Protein AF-A0A3S2AWT6-F1 (afdb_monomer)

Solvent-accessible surface area (backbone atoms only — not comparable to full-atom values): 5990 Å² total; per-residue (Å²): 133,80,65,94,81,61,90,64,94,80,86,87,80,96,64,66,81,101,50,87,66,58,67,68,59,40,52,52,48,18,54,50,48,58,59,50,45,76,80,39,92,73,90,77,70,53,93,85,45,29,34,73,30,40,47,27,50,28,47,30,28,35,80,69,64,77,15,94,38,57,67,52,19,50,50,62,48,45,76,72,74,46,71,74,56,72,65,70,73,68,53,62,78,78,110

Structure (mmCIF, N/CA/C/O backbone):
data_AF-A0A3S2AWT6-F1
#
_entry.id   AF-A0A3S2AWT6-F1
#
loop_
_atom_site.group_PDB
_atom_site.id
_atom_site.type_symbol
_atom_site.label_atom_id
_atom_site.label_alt_id
_atom_site.label_comp_id
_atom_site.label_asym_id
_atom_site.label_entity_id
_atom_site.label_seq_id
_atom_site.pdbx_PDB_ins_code
_atom_site.Cartn_x
_atom_site.Cartn_y
_atom_site.Cartn_z
_atom_site.occupancy
_atom_site.B_iso_or_equiv
_atom_site.auth_seq_id
_atom_site.auth_comp_id
_atom_site.auth_asym_id
_atom_site.auth_atom_id
_atom_site.pdbx_PDB_model_num
ATOM 1 N N . GLU A 1 1 ? 8.197 -8.461 -14.637 1.00 68.62 1 GLU A N 1
ATOM 2 C CA . GLU A 1 1 ? 7.215 -9.199 -15.466 1.00 68.62 1 GLU A CA 1
ATOM 3 C C . GLU A 1 1 ? 6.091 -9.755 -14.592 1.00 68.62 1 GLU A C 1
ATOM 5 O O . GLU A 1 1 ? 6.253 -9.786 -13.374 1.00 68.62 1 GLU A O 1
ATOM 10 N N . LYS A 1 2 ? 4.951 -10.141 -15.185 1.00 80.06 2 LYS A N 1
ATOM 11 C CA . LYS A 1 2 ? 3.863 -10.843 -14.482 1.00 80.06 2 LYS A CA 1
ATOM 12 C C . LYS A 1 2 ? 4.320 -12.278 -14.148 1.00 80.06 2 LYS A C 1
ATOM 14 O O . LYS A 1 2 ? 4.892 -12.917 -15.028 1.00 80.06 2 LYS A O 1
ATOM 19 N N . PRO A 1 3 ? 4.070 -12.813 -12.937 1.00 81.75 3 PRO A N 1
ATOM 20 C CA . PRO A 1 3 ? 4.398 -14.200 -12.613 1.00 81.75 3 PRO A CA 1
ATOM 21 C C . PRO A 1 3 ? 3.711 -15.175 -13.575 1.00 81.75 3 PRO A C 1
ATOM 23 O O . PRO A 1 3 ? 2.507 -15.067 -13.807 1.00 81.75 3 PRO A O 1
ATOM 26 N N . ALA A 1 4 ? 4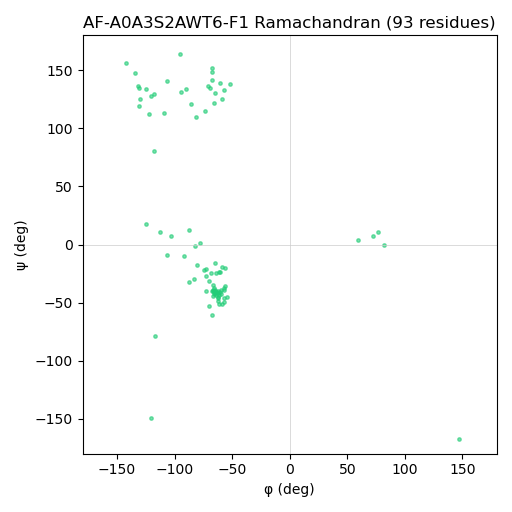.460 -16.150 -14.096 1.00 83.31 4 ALA A N 1
ATOM 27 C CA . ALA A 1 4 ? 4.022 -17.036 -15.182 1.00 83.31 4 ALA A CA 1
ATOM 28 C C . ALA A 1 4 ? 2.750 -17.860 -14.889 1.00 83.31 4 ALA A C 1
ATOM 30 O O . ALA A 1 4 ? 2.110 -18.335 -15.817 1.00 83.31 4 ALA A O 1
ATOM 31 N N . ARG A 1 5 ? 2.381 -18.034 -13.612 1.00 85.81 5 ARG A N 1
ATOM 32 C CA . ARG A 1 5 ? 1.204 -18.808 -13.165 1.00 85.81 5 ARG A CA 1
ATOM 33 C C . ARG A 1 5 ? 0.104 -17.955 -12.527 1.00 85.81 5 ARG A C 1
ATOM 35 O O . ARG A 1 5 ? -0.775 -18.485 -11.858 1.00 85.81 5 ARG A O 1
ATOM 42 N N . ALA A 1 6 ? 0.192 -16.632 -12.628 1.00 81.88 6 ALA A N 1
ATOM 43 C CA . ALA A 1 6 ? -0.823 -15.765 -12.049 1.00 81.88 6 ALA A CA 1
ATOM 44 C C . ALA A 1 6 ? -2.029 -15.658 -12.994 1.00 81.88 6 ALA A C 1
ATOM 46 O O . ALA A 1 6 ? -1.959 -14.961 -14.004 1.00 81.88 6 ALA A O 1
ATOM 47 N N . ASP A 1 7 ? -3.162 -16.250 -12.629 1.00 86.38 7 ASP A N 1
ATOM 48 C CA . ASP A 1 7 ? -4.419 -16.123 -13.392 1.00 86.38 7 ASP A CA 1
ATOM 49 C C . ASP A 1 7 ? -5.254 -14.899 -12.974 1.00 86.38 7 ASP A C 1
ATOM 51 O O . ASP A 1 7 ? -6.407 -14.734 -13.362 1.00 86.38 7 ASP A O 1
ATOM 55 N N . CYS A 1 8 ? -4.658 -13.988 -12.202 1.00 88.31 8 CYS A N 1
ATOM 56 C CA . CYS A 1 8 ? -5.285 -12.745 -11.775 1.00 88.31 8 CYS A CA 1
ATOM 57 C C . CYS A 1 8 ? -4.938 -11.554 -12.686 1.00 88.31 8 CYS A C 1
ATOM 59 O O . CYS A 1 8 ? -3.958 -11.554 -13.452 1.00 88.31 8 CYS A O 1
ATOM 61 N N . ARG A 1 9 ? -5.739 -10.490 -12.553 1.00 92.06 9 ARG A N 1
ATOM 62 C CA . ARG A 1 9 ? -5.399 -9.155 -13.052 1.00 92.06 9 ARG A CA 1
ATOM 63 C C . ARG A 1 9 ? -4.096 -8.699 -12.391 1.00 92.06 9 ARG A C 1
ATOM 65 O O . ARG A 1 9 ? -3.995 -8.667 -11.170 1.00 92.06 9 ARG A O 1
ATOM 72 N N . TRP A 1 10 ? -3.112 -8.328 -13.206 1.00 93.56 10 TRP A N 1
ATOM 73 C CA . TRP A 1 10 ? -1.789 -7.907 -12.747 1.00 93.56 10 TRP A CA 1
ATOM 74 C C . TRP A 1 10 ? -1.517 -6.461 -13.153 1.00 93.56 10 TRP A C 1
ATOM 76 O O . TRP A 1 10 ? -1.665 -6.108 -14.322 1.00 93.56 10 TRP A O 1
ATOM 86 N N . ILE A 1 11 ? -1.101 -5.635 -12.195 1.00 95.00 11 ILE A N 1
ATOM 87 C CA . ILE A 1 11 ? -0.738 -4.228 -12.399 1.00 95.00 11 ILE A CA 1
ATOM 88 C C . ILE A 1 11 ? 0.605 -4.000 -11.700 1.00 95.00 11 ILE A C 1
ATOM 90 O O . ILE A 1 11 ? 0.804 -4.476 -10.584 1.00 95.00 11 ILE A O 1
ATOM 94 N N . SER A 1 12 ? 1.535 -3.293 -12.345 1.00 95.19 12 SER A N 1
ATOM 95 C CA . SER A 1 12 ? 2.871 -3.043 -11.796 1.00 95.19 12 SER A CA 1
ATOM 96 C C . SER A 1 12 ? 3.240 -1.568 -11.887 1.00 95.19 12 SER A C 1
ATOM 98 O O . SER A 1 12 ? 3.052 -0.943 -12.926 1.00 95.19 12 SER A O 1
ATOM 100 N N . PHE A 1 13 ? 3.791 -1.040 -10.793 1.00 95.56 13 PHE A N 1
ATOM 101 C CA . PHE A 1 13 ? 4.323 0.316 -10.690 1.00 95.56 13 PHE A CA 1
ATOM 102 C C . PHE A 1 13 ? 5.797 0.228 -10.267 1.00 95.56 13 PHE A C 1
ATOM 104 O O . PHE A 1 13 ? 6.073 -0.222 -9.149 1.00 95.56 13 PHE A O 1
ATOM 111 N N . PRO A 1 14 ? 6.755 0.592 -11.138 1.00 93.81 14 PRO A N 1
ATOM 112 C CA . PRO A 1 14 ? 8.174 0.431 -10.846 1.00 93.81 14 PRO A CA 1
ATOM 113 C C . PRO A 1 14 ? 8.649 1.474 -9.826 1.00 93.81 14 PRO A C 1
ATOM 115 O O . PRO A 1 14 ? 8.674 2.666 -10.110 1.00 93.81 14 PRO A O 1
ATOM 118 N N . MET A 1 15 ? 9.058 1.017 -8.639 1.00 92.56 15 MET A N 1
ATOM 119 C CA . MET A 1 15 ? 9.573 1.866 -7.558 1.00 92.56 15 MET A CA 1
ATOM 120 C C . MET A 1 15 ? 10.896 1.310 -7.029 1.00 92.56 15 ME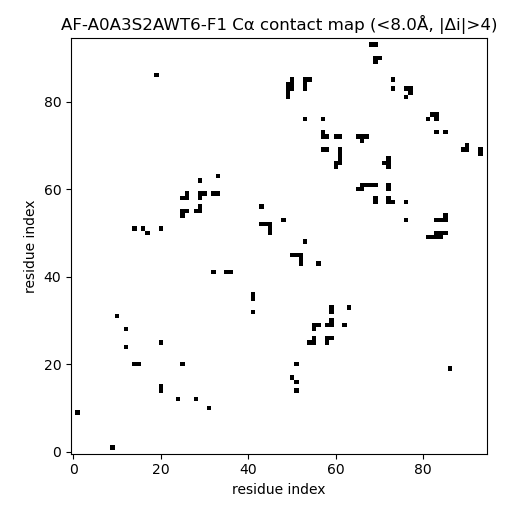T A C 1
ATOM 122 O O . MET A 1 15 ? 10.956 0.151 -6.595 1.00 92.56 15 MET A O 1
ATOM 126 N N . ILE A 1 16 ? 11.936 2.147 -7.023 1.00 91.50 16 ILE A N 1
ATOM 127 C CA . ILE A 1 16 ? 13.244 1.791 -6.464 1.00 91.50 16 ILE A CA 1
ATOM 128 C C . ILE A 1 16 ? 13.131 1.633 -4.949 1.00 91.50 16 ILE A C 1
ATOM 130 O O . ILE A 1 16 ? 12.375 2.344 -4.285 1.00 91.50 16 ILE A O 1
ATOM 134 N N . ASP A 1 17 ? 13.843 0.648 -4.408 1.00 88.12 17 ASP A N 1
ATOM 135 C CA . ASP A 1 17 ? 13.839 0.410 -2.973 1.00 88.12 17 ASP A CA 1
ATOM 136 C C . ASP A 1 17 ? 14.515 1.545 -2.203 1.00 88.12 17 ASP A C 1
ATOM 138 O O . ASP A 1 17 ? 15.437 2.179 -2.712 1.00 88.12 17 ASP A O 1
ATOM 142 N N . LEU A 1 18 ? 14.042 1.795 -0.979 1.00 83.06 18 LEU A N 1
ATOM 143 C CA . LEU A 1 18 ? 14.558 2.826 -0.064 1.00 83.06 18 LEU A CA 1
ATOM 144 C C . LEU A 1 18 ? 14.511 4.279 -0.585 1.00 83.06 18 LEU A C 1
ATOM 146 O O . LEU A 1 18 ? 14.913 5.195 0.125 1.00 83.06 18 LEU A O 1
ATOM 150 N N . LEU A 1 19 ? 13.950 4.514 -1.773 1.00 87.25 19 LEU A N 1
ATOM 151 C CA . LEU A 1 19 ? 13.724 5.841 -2.341 1.00 87.25 19 LEU A CA 1
ATOM 152 C C . LEU A 1 19 ? 12.232 6.201 -2.288 1.00 87.25 19 LEU A C 1
ATOM 154 O O . LEU A 1 19 ? 11.379 5.338 -2.528 1.00 87.25 19 LEU A O 1
ATOM 158 N N . PRO A 1 20 ? 11.881 7.463 -1.978 1.00 84.38 20 PRO A N 1
ATOM 159 C CA . PRO A 1 20 ? 10.498 7.902 -2.043 1.00 84.38 20 PRO A CA 1
ATOM 160 C C . PRO A 1 20 ? 10.026 7.858 -3.507 1.00 84.38 20 PRO A C 1
ATOM 162 O O . PRO A 1 20 ? 10.624 8.518 -4.361 1.00 84.38 20 PRO A O 1
ATOM 165 N N . PRO A 1 21 ? 8.966 7.097 -3.836 1.00 88.75 21 PRO A N 1
ATOM 166 C CA . PRO A 1 21 ? 8.417 7.111 -5.184 1.00 88.75 21 PRO A CA 1
ATOM 167 C C . PRO A 1 21 ? 7.767 8.474 -5.484 1.00 88.75 21 PRO A C 1
ATOM 169 O O . PRO A 1 21 ? 7.239 9.113 -4.562 1.00 88.75 21 PRO A O 1
ATOM 172 N N . PRO A 1 22 ? 7.726 8.904 -6.761 1.00 91.00 22 PRO A N 1
ATOM 173 C CA . PRO A 1 22 ? 7.003 10.107 -7.158 1.00 91.00 22 PRO A CA 1
ATOM 174 C C . PRO A 1 22 ? 5.557 10.084 -6.647 1.00 91.00 22 PRO A C 1
ATOM 176 O O . PRO A 1 22 ? 4.881 9.056 -6.735 1.00 91.00 22 PRO A O 1
ATOM 179 N N . VAL A 1 23 ? 5.064 11.220 -6.142 1.00 89.81 23 VAL A N 1
ATOM 180 C CA . VAL A 1 23 ? 3.699 11.332 -5.585 1.00 89.81 23 VAL A CA 1
ATOM 181 C C . VAL A 1 23 ? 2.650 10.874 -6.601 1.00 89.81 23 VAL A C 1
ATOM 183 O O . VAL A 1 23 ? 1.804 10.048 -6.270 1.00 89.81 23 VAL A O 1
ATOM 186 N N . ALA A 1 24 ? 2.779 11.304 -7.859 1.00 93.44 24 ALA A N 1
ATOM 187 C CA . ALA A 1 24 ? 1.881 10.903 -8.940 1.00 93.44 24 ALA A CA 1
ATOM 188 C C . ALA A 1 24 ? 1.828 9.377 -9.134 1.00 93.44 24 ALA A C 1
ATOM 190 O O . ALA A 1 24 ? 0.753 8.816 -9.323 1.00 93.44 24 ALA A O 1
ATOM 191 N N . MET A 1 25 ? 2.965 8.680 -9.015 1.00 95.12 25 MET A N 1
ATOM 192 C CA . MET A 1 25 ? 2.997 7.220 -9.125 1.00 95.12 25 MET A CA 1
ATOM 193 C C . MET A 1 25 ? 2.262 6.549 -7.957 1.00 95.12 25 MET A C 1
ATOM 195 O O . MET A 1 25 ? 1.546 5.570 -8.169 1.00 95.12 25 MET A O 1
ATOM 199 N N . ARG A 1 26 ? 2.391 7.076 -6.730 1.00 93.38 26 ARG A N 1
ATOM 200 C CA . ARG A 1 26 ? 1.631 6.566 -5.573 1.00 93.38 26 ARG A CA 1
ATOM 201 C C . ARG A 1 26 ? 0.128 6.770 -5.747 1.00 93.38 26 ARG A C 1
ATOM 203 O O . ARG A 1 26 ? -0.630 5.833 -5.514 1.00 93.38 26 ARG A O 1
ATOM 210 N N . GLN A 1 27 ? -0.288 7.943 -6.216 1.00 95.31 27 GLN A N 1
ATOM 211 C CA . GLN A 1 27 ? -1.696 8.265 -6.472 1.00 95.31 27 GLN A CA 1
ATOM 212 C C . GLN A 1 27 ? -2.295 7.396 -7.587 1.00 95.31 27 GLN A C 1
ATOM 214 O O . GLN A 1 27 ? -3.409 6.880 -7.454 1.00 95.31 27 GLN A O 1
ATOM 219 N N . GLN A 1 28 ? -1.541 7.165 -8.665 1.00 97.88 28 GLN A N 1
ATOM 220 C CA . GLN A 1 28 ? -1.930 6.242 -9.735 1.00 97.88 28 GLN A CA 1
ATOM 221 C C . GLN A 1 28 ? -2.078 4.808 -9.211 1.00 97.88 28 GLN A C 1
ATOM 223 O O . GLN A 1 28 ? -3.065 4.140 -9.523 1.00 97.88 28 GLN A O 1
ATOM 228 N N . ALA A 1 29 ? -1.148 4.348 -8.369 1.00 97.62 29 ALA A N 1
ATOM 229 C CA . ALA A 1 29 ? -1.222 3.027 -7.755 1.00 97.62 29 ALA A CA 1
ATOM 230 C C . ALA A 1 29 ? -2.426 2.884 -6.808 1.00 97.62 29 ALA A C 1
ATOM 232 O O . ALA A 1 29 ? -3.126 1.873 -6.865 1.00 97.62 29 ALA A O 1
ATOM 233 N N . ALA A 1 30 ? -2.717 3.902 -5.995 1.00 97.81 30 ALA A N 1
ATOM 234 C CA . ALA A 1 30 ? -3.895 3.934 -5.128 1.00 97.81 30 ALA A CA 1
ATOM 235 C C . ALA A 1 30 ? -5.211 3.910 -5.930 1.00 97.81 30 ALA A C 1
ATOM 237 O O . ALA A 1 30 ? -6.142 3.180 -5.587 1.00 97.81 30 ALA A O 1
ATOM 238 N N . SER A 1 31 ? -5.270 4.644 -7.044 1.00 98.06 31 SER A N 1
ATOM 239 C CA . SER A 1 31 ? -6.432 4.660 -7.946 1.00 98.06 31 SER A CA 1
ATOM 240 C C . SER A 1 31 ? -6.642 3.312 -8.647 1.00 98.06 31 SER A C 1
ATOM 242 O O . SER A 1 31 ? -7.774 2.835 -8.787 1.00 98.06 31 SER A O 1
ATOM 244 N N . ALA A 1 32 ? -5.548 2.666 -9.063 1.00 98.06 32 ALA A N 1
ATOM 245 C CA . ALA 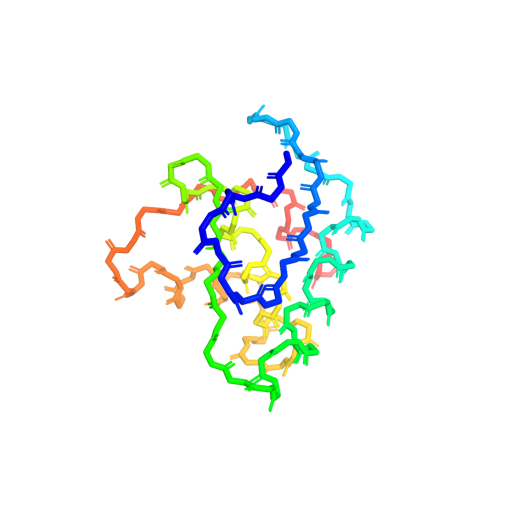A 1 32 ? -5.579 1.324 -9.634 1.00 98.06 32 ALA A CA 1
ATOM 246 C C . ALA A 1 32 ? -6.034 0.279 -8.604 1.00 98.06 32 ALA A C 1
ATOM 248 O O . ALA A 1 32 ? -6.821 -0.604 -8.945 1.00 98.06 32 ALA A O 1
ATOM 249 N N . LEU A 1 33 ? -5.594 0.413 -7.348 1.00 98.00 33 LEU A N 1
ATOM 250 C CA . LEU A 1 33 ? -6.032 -0.428 -6.236 1.00 98.00 33 LEU A CA 1
ATOM 251 C C . LEU A 1 33 ? -7.539 -0.299 -5.990 1.00 98.00 33 LEU A C 1
ATOM 253 O O . LEU A 1 33 ? -8.223 -1.318 -5.978 1.00 98.00 33 LEU A O 1
ATOM 257 N N . GLU A 1 34 ? -8.075 0.918 -5.859 1.00 97.88 34 GLU A N 1
ATOM 258 C CA . GLU A 1 34 ? -9.522 1.116 -5.676 1.00 97.88 34 GLU A CA 1
ATOM 259 C C . GLU A 1 34 ? -10.318 0.541 -6.851 1.00 97.88 34 GLU A C 1
ATOM 261 O O . GLU A 1 34 ? -11.357 -0.087 -6.661 1.00 97.88 34 GLU A O 1
ATOM 266 N N . SER A 1 35 ? -9.803 0.696 -8.072 1.00 97.38 35 SER A N 1
ATOM 267 C CA . SER A 1 35 ? -10.456 0.140 -9.254 1.00 97.38 35 SER A CA 1
ATOM 268 C C . SER A 1 35 ? -10.464 -1.385 -9.266 1.00 97.38 35 SER A C 1
ATOM 270 O O . SER A 1 35 ? -11.505 -1.968 -9.543 1.00 97.38 35 SER A O 1
ATOM 272 N N . ALA A 1 36 ? -9.348 -2.030 -8.925 1.00 96.44 36 ALA A N 1
ATOM 273 C CA . ALA A 1 36 ? -9.264 -3.488 -8.841 1.00 96.44 36 ALA A CA 1
ATOM 274 C C . ALA A 1 36 ? -10.060 -4.060 -7.654 1.00 96.44 36 ALA A C 1
ATOM 276 O O . ALA A 1 36 ? -10.608 -5.153 -7.747 1.00 96.44 36 ALA A O 1
ATOM 277 N N . ARG A 1 37 ? -10.169 -3.317 -6.545 1.00 96.44 37 ARG A N 1
ATOM 278 C CA . ARG A 1 37 ? -10.884 -3.738 -5.330 1.00 96.44 37 ARG A CA 1
ATOM 279 C C . ARG A 1 37 ? -12.386 -3.929 -5.544 1.00 96.44 37 ARG A C 1
ATOM 281 O O . ARG A 1 37 ? -13.003 -4.685 -4.790 1.00 96.44 37 ARG A O 1
ATOM 288 N N . ARG A 1 38 ? -12.965 -3.260 -6.548 1.00 94.50 38 ARG A N 1
ATOM 289 C CA . ARG A 1 38 ? -14.364 -3.455 -6.965 1.00 94.50 38 ARG A CA 1
ATOM 290 C C . ARG A 1 38 ? -14.603 -4.824 -7.604 1.00 94.50 38 ARG A C 1
ATOM 292 O O . ARG A 1 38 ? -15.713 -5.331 -7.509 1.00 94.50 38 ARG A O 1
ATOM 299 N N . ASP A 1 39 ? -13.559 -5.431 -8.165 1.00 94.12 39 ASP A N 1
ATOM 300 C CA . ASP A 1 39 ? -13.622 -6.739 -8.824 1.00 94.12 39 ASP A CA 1
ATOM 301 C C . ASP A 1 39 ? -13.315 -7.902 -7.853 1.00 94.12 39 ASP A C 1
ATOM 303 O O . ASP A 1 39 ? -13.491 -9.066 -8.204 1.00 94.12 39 ASP A O 1
ATOM 307 N N . GLY A 1 40 ? -12.848 -7.613 -6.629 1.00 94.19 40 GLY A N 1
ATOM 308 C CA . GLY A 1 40 ? -12.554 -8.622 -5.607 1.00 94.19 40 GLY A CA 1
ATOM 309 C C . GLY A 1 40 ? -11.382 -8.265 -4.680 1.00 94.19 40 GLY A C 1
ATOM 310 O O . GLY A 1 40 ? -10.930 -7.118 -4.634 1.00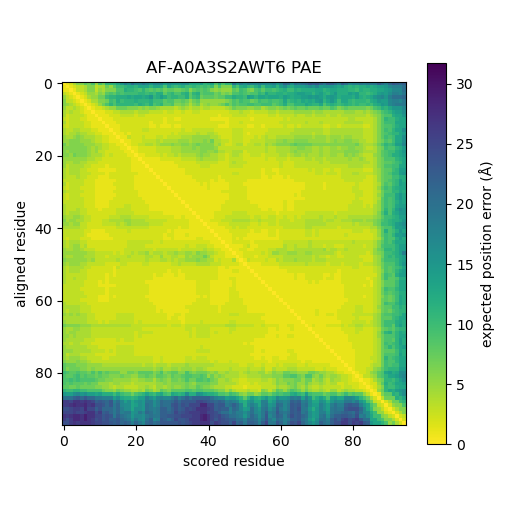 94.19 40 G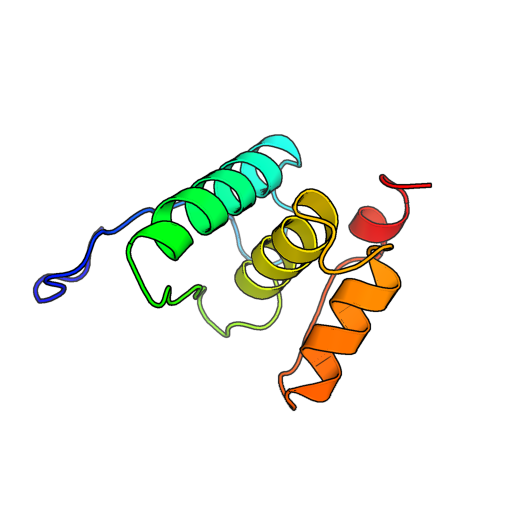LY A O 1
ATOM 311 N N . PRO A 1 41 ? -10.882 -9.235 -3.890 1.00 94.69 41 PRO A N 1
ATOM 312 C CA . PRO A 1 41 ? -9.696 -9.055 -3.056 1.00 94.69 41 PRO A CA 1
ATOM 313 C C . PRO A 1 41 ? -8.450 -8.714 -3.886 1.00 94.69 41 PRO A C 1
ATOM 315 O O . PRO A 1 41 ? -8.205 -9.316 -4.929 1.00 94.69 41 PRO A O 1
ATOM 318 N N . VAL A 1 42 ? -7.626 -7.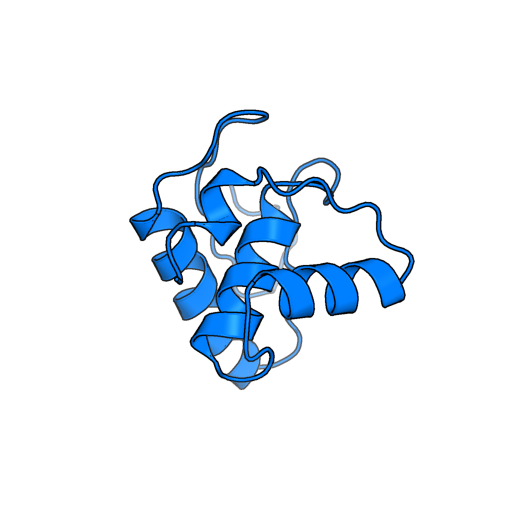784 -3.394 1.00 96.25 42 VAL A N 1
ATOM 319 C CA . VAL A 1 42 ? -6.393 -7.346 -4.068 1.00 96.25 42 VAL A CA 1
ATOM 320 C C . VAL A 1 42 ? -5.187 -7.598 -3.171 1.00 96.25 42 VAL A C 1
ATOM 322 O O . VAL A 1 42 ? -5.148 -7.140 -2.029 1.00 96.25 42 VAL A O 1
ATOM 325 N N . LEU A 1 43 ? -4.177 -8.284 -3.706 1.00 94.50 43 LEU A N 1
ATOM 326 C CA . LEU A 1 43 ? -2.858 -8.378 -3.087 1.00 94.50 43 LEU A CA 1
ATOM 327 C C . LEU A 1 43 ? -2.007 -7.175 -3.509 1.00 94.50 43 LEU A C 1
ATOM 329 O O . LEU A 1 43 ? -1.724 -6.995 -4.691 1.00 94.50 43 LEU A O 1
ATOM 333 N N . VAL A 1 44 ? -1.552 -6.388 -2.532 1.00 95.06 44 VAL A N 1
ATOM 334 C CA . VAL A 1 44 ? -0.565 -5.319 -2.738 1.00 95.06 44 VAL A CA 1
ATOM 335 C C . VAL A 1 44 ? 0.753 -5.749 -2.105 1.00 95.06 44 VAL A C 1
ATOM 337 O O . VAL A 1 44 ? 0.853 -5.862 -0.881 1.00 95.06 44 VAL A O 1
ATOM 340 N N . CYS A 1 45 ? 1.774 -5.984 -2.925 1.00 93.56 45 CYS A N 1
ATOM 341 C CA . CYS A 1 45 ? 3.072 -6.475 -2.468 1.00 93.56 45 CYS A CA 1
ATOM 342 C C . CYS A 1 45 ? 4.243 -5.711 -3.103 1.00 93.56 45 CYS A C 1
ATOM 344 O O . CYS A 1 45 ? 4.180 -5.274 -4.249 1.00 93.56 45 CYS A O 1
ATOM 346 N N . CYS A 1 46 ? 5.329 -5.576 -2.342 1.00 92.44 46 CYS A N 1
ATOM 347 C CA . CYS A 1 46 ? 6.664 -5.264 -2.855 1.00 92.44 46 CYS A CA 1
ATOM 348 C C . CYS A 1 46 ? 7.613 -6.409 -2.454 1.00 92.44 46 CYS A C 1
ATOM 350 O O . CYS A 1 46 ? 7.155 -7.540 -2.353 1.00 92.44 46 CYS A O 1
ATOM 352 N N . ALA A 1 47 ? 8.904 -6.152 -2.223 1.00 92.25 47 ALA A N 1
ATOM 353 C CA . ALA A 1 47 ? 9.833 -7.205 -1.800 1.00 92.25 47 ALA A CA 1
ATOM 354 C C . ALA A 1 47 ? 9.515 -7.731 -0.384 1.00 92.25 47 ALA A C 1
ATOM 356 O O . ALA A 1 47 ? 9.179 -8.896 -0.220 1.00 92.25 47 ALA A O 1
ATOM 357 N N . LEU A 1 48 ? 9.573 -6.856 0.629 1.00 88.56 48 LEU A N 1
ATOM 358 C CA . LEU A 1 48 ? 9.348 -7.217 2.043 1.00 88.56 48 LEU A CA 1
ATOM 359 C C . LEU A 1 48 ? 8.003 -6.732 2.599 1.00 88.56 48 LEU A C 1
ATOM 361 O O . LEU A 1 48 ? 7.612 -7.071 3.707 1.00 88.56 48 LEU A O 1
ATOM 365 N N . GLY A 1 49 ? 7.282 -5.906 1.843 1.00 88.56 49 GLY A N 1
ATOM 366 C CA . GLY A 1 49 ? 5.960 -5.428 2.237 1.00 88.56 49 GLY A CA 1
ATOM 367 C C . GLY A 1 49 ? 5.935 -4.243 3.211 1.00 88.56 49 GLY A C 1
ATOM 368 O O . GLY A 1 49 ? 4.839 -3.796 3.542 1.00 88.56 49 GLY A O 1
ATOM 369 N N . PHE A 1 50 ? 7.090 -3.720 3.647 1.00 89.62 50 PHE A N 1
ATOM 370 C CA . PHE A 1 50 ? 7.160 -2.721 4.728 1.00 89.62 50 PHE A CA 1
ATOM 371 C C . PHE A 1 50 ? 7.014 -1.261 4.287 1.00 89.62 50 PHE A C 1
ATOM 373 O O . PHE A 1 50 ? 6.506 -0.439 5.042 1.00 89.62 50 PHE A O 1
ATOM 380 N N . GLN A 1 51 ? 7.480 -0.922 3.082 1.00 91.44 51 GLN A N 1
ATOM 381 C CA . GLN A 1 51 ? 7.596 0.474 2.641 1.00 91.44 51 GLN A CA 1
ATOM 382 C C . GLN A 1 51 ? 6.694 0.767 1.441 1.00 91.44 51 GLN A C 1
ATOM 384 O O . GLN A 1 51 ? 5.617 1.326 1.598 1.00 91.44 51 GLN A O 1
ATOM 389 N N . ARG A 1 52 ? 7.109 0.375 0.229 1.00 94.06 52 ARG A N 1
ATOM 390 C CA . ARG A 1 52 ? 6.444 0.768 -1.031 1.00 94.06 52 ARG A CA 1
ATOM 391 C C . ARG A 1 52 ? 4.976 0.337 -1.091 1.00 94.06 52 ARG A C 1
ATOM 393 O O . ARG A 1 52 ? 4.105 1.168 -1.319 1.00 94.06 52 ARG A O 1
ATOM 400 N N . SER A 1 53 ? 4.690 -0.939 -0.822 1.00 94.69 53 SER A N 1
ATOM 401 C CA . SER A 1 53 ? 3.310 -1.443 -0.788 1.00 94.69 53 SER A CA 1
ATOM 402 C C . SER A 1 53 ? 2.496 -0.827 0.348 1.00 94.69 53 SER A C 1
ATOM 404 O O . SER A 1 53 ? 1.346 -0.466 0.133 1.00 94.69 53 SER A O 1
ATOM 406 N N . ALA A 1 54 ? 3.087 -0.662 1.537 1.00 94.50 54 ALA A N 1
ATOM 407 C CA . ALA A 1 54 ? 2.415 -0.027 2.667 1.00 94.50 54 ALA A CA 1
ATOM 408 C C . ALA A 1 54 ? 2.058 1.435 2.357 1.00 94.50 54 ALA A C 1
ATOM 410 O O . ALA A 1 54 ? 0.956 1.870 2.663 1.00 94.50 54 ALA A O 1
ATOM 411 N N . GLY A 1 55 ? 2.947 2.167 1.678 1.00 93.88 55 GLY A N 1
AT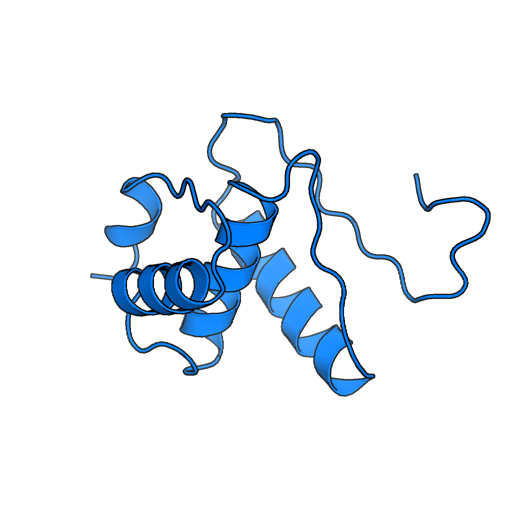OM 412 C CA . GLY A 1 55 ? 2.720 3.551 1.271 1.00 93.88 55 GLY A CA 1
ATOM 413 C C . GLY A 1 55 ? 1.601 3.695 0.245 1.00 93.88 55 GLY A C 1
ATOM 414 O O . GLY A 1 55 ? 0.813 4.628 0.347 1.00 93.88 55 GLY A O 1
ATOM 415 N N . VAL A 1 56 ? 1.477 2.755 -0.699 1.00 95.88 56 VAL A N 1
ATOM 416 C CA . VAL A 1 56 ? 0.335 2.713 -1.632 1.00 95.88 56 VAL A CA 1
ATOM 417 C C . VAL A 1 56 ? -0.973 2.428 -0.895 1.00 95.88 56 VAL A C 1
ATOM 419 O O . VAL A 1 56 ? -1.978 3.072 -1.179 1.00 95.88 56 VAL A O 1
ATOM 422 N N . VAL A 1 57 ? -0.979 1.493 0.061 1.00 96.19 57 VAL A N 1
ATOM 423 C CA . VAL A 1 57 ? -2.192 1.199 0.842 1.00 96.19 57 VAL A CA 1
ATOM 424 C C . VAL A 1 57 ? -2.563 2.380 1.741 1.00 96.19 57 VAL A C 1
ATOM 426 O O . VAL A 1 57 ? -3.739 2.714 1.826 1.00 96.19 57 VAL A O 1
ATOM 429 N N . ALA A 1 58 ? -1.591 3.050 2.362 1.00 95.19 58 ALA A N 1
ATOM 430 C CA . ALA A 1 58 ? -1.836 4.250 3.159 1.00 95.19 58 ALA A CA 1
ATOM 431 C C . ALA A 1 58 ? -2.423 5.387 2.306 1.00 95.19 58 ALA A C 1
ATOM 433 O O . ALA A 1 58 ? -3.437 5.969 2.686 1.00 95.19 58 ALA A O 1
ATOM 434 N N . GLU A 1 59 ? -1.846 5.645 1.127 1.00 96.06 59 GLU A N 1
ATOM 435 C CA . GLU A 1 59 ? -2.378 6.606 0.151 1.00 96.06 59 GLU A CA 1
ATOM 436 C C . GLU A 1 59 ? -3.820 6.254 -0.242 1.00 96.06 59 GLU A C 1
ATOM 438 O O . GLU A 1 59 ? -4.695 7.112 -0.227 1.00 96.06 59 GLU A O 1
ATOM 443 N N . TRP A 1 60 ? -4.096 4.978 -0.528 1.00 97.81 60 TRP A N 1
ATOM 444 C CA . TRP A 1 60 ? -5.438 4.499 -0.860 1.00 97.81 60 TRP A CA 1
ATOM 445 C C . TRP A 1 60 ? -6.437 4.682 0.286 1.00 97.81 60 TRP A C 1
ATOM 447 O O . TRP A 1 60 ? -7.564 5.114 0.039 1.00 97.81 60 TRP A O 1
ATOM 457 N N . LEU A 1 61 ? -6.047 4.402 1.533 1.00 97.31 61 LEU A N 1
ATOM 458 C CA . LEU A 1 61 ? -6.906 4.618 2.699 1.00 97.31 61 LEU A CA 1
ATOM 459 C C . LEU A 1 61 ? -7.309 6.092 2.828 1.00 97.31 61 LEU A C 1
ATOM 461 O O . LEU A 1 61 ? -8.483 6.374 3.065 1.00 97.31 61 LEU A O 1
ATOM 465 N N . VAL A 1 62 ? -6.366 7.016 2.623 1.00 96.88 62 VAL A N 1
ATOM 466 C CA . VAL A 1 62 ? -6.636 8.461 2.667 1.00 96.88 62 VAL A CA 1
ATOM 467 C C . VAL A 1 62 ? -7.486 8.905 1.476 1.00 96.88 62 VAL A C 1
ATOM 469 O O . VAL A 1 62 ? -8.556 9.480 1.664 1.00 96.88 62 VAL A O 1
ATOM 472 N N . ALA A 1 63 ? -7.067 8.576 0.253 1.00 96.69 63 ALA A N 1
ATOM 473 C CA . ALA A 1 63 ? -7.726 9.004 -0.983 1.00 96.69 63 ALA A CA 1
ATOM 474 C C . ALA A 1 63 ? -9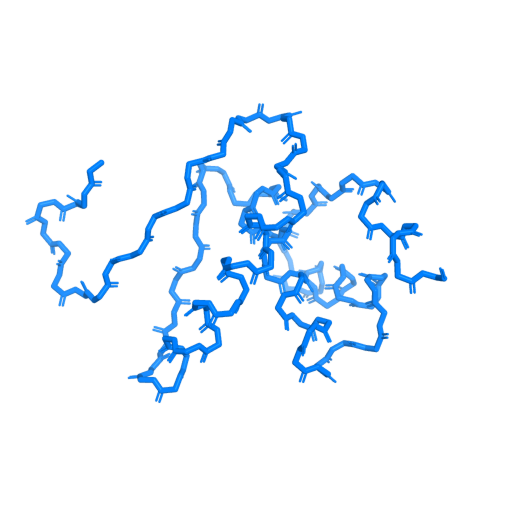.180 8.515 -1.105 1.00 96.69 63 ALA A C 1
ATOM 476 O O . ALA A 1 63 ? -9.981 9.113 -1.819 1.00 96.69 63 ALA A O 1
ATOM 477 N N . THR A 1 64 ? -9.532 7.433 -0.408 1.00 97.19 64 THR A N 1
ATOM 478 C CA . THR A 1 64 ? -10.887 6.861 -0.412 1.00 97.19 64 THR A CA 1
ATOM 479 C C . THR A 1 64 ? -11.698 7.183 0.844 1.00 97.19 64 THR A C 1
ATOM 481 O O . THR A 1 64 ? -12.783 6.635 1.030 1.00 97.19 64 THR A O 1
ATOM 484 N N . GLY A 1 65 ? -11.183 8.046 1.724 1.00 96.88 65 GLY A N 1
ATOM 485 C CA . GLY A 1 65 ? -11.866 8.477 2.948 1.00 96.88 65 GLY A CA 1
ATOM 486 C C . GLY A 1 65 ? -11.937 7.421 4.057 1.00 96.88 65 GLY A C 1
ATOM 487 O O . GLY A 1 65 ? -12.589 7.645 5.075 1.00 96.88 65 GLY A O 1
ATOM 488 N N . ARG A 1 66 ? -11.261 6.276 3.897 1.00 97.25 66 ARG A N 1
ATOM 489 C CA . ARG A 1 66 ? -11.187 5.205 4.909 1.00 97.25 66 ARG A CA 1
ATOM 490 C C . ARG A 1 66 ? -10.293 5.590 6.089 1.00 97.25 66 ARG A C 1
ATOM 492 O O . ARG A 1 66 ? -10.516 5.119 7.199 1.00 97.25 66 ARG A O 1
ATOM 499 N N . ALA A 1 67 ? -9.323 6.468 5.851 1.00 97.38 67 ALA A N 1
ATOM 500 C CA . ALA A 1 67 ? -8.566 7.175 6.870 1.00 97.38 67 ALA A CA 1
ATOM 501 C C . ALA A 1 67 ? -8.666 8.682 6.614 1.00 97.38 67 ALA A C 1
ATOM 503 O O . ALA A 1 67 ? -8.474 9.141 5.494 1.00 97.38 67 ALA A O 1
ATOM 504 N N . ARG A 1 68 ? -8.941 9.470 7.657 1.00 94.88 68 ARG A N 1
ATOM 505 C CA . ARG A 1 68 ? -9.029 10.936 7.537 1.00 94.88 68 ARG A CA 1
ATOM 506 C C . ARG A 1 68 ? -7.670 11.620 7.399 1.00 94.88 68 ARG A C 1
ATOM 508 O O . ARG A 1 68 ? -7.614 12.752 6.944 1.00 94.88 68 ARG A O 1
ATOM 515 N N . THR A 1 69 ? -6.595 10.965 7.835 1.00 93.50 69 THR A N 1
ATOM 516 C CA . THR A 1 69 ? -5.237 11.519 7.826 1.00 93.50 69 THR A CA 1
ATOM 517 C C . THR A 1 69 ? -4.213 10.438 7.473 1.00 93.50 69 THR A C 1
ATOM 519 O O . THR A 1 69 ? -4.465 9.253 7.727 1.00 93.50 69 THR A O 1
ATOM 522 N N . PRO A 1 70 ? -3.031 10.814 6.947 1.00 91.31 70 PRO A N 1
ATOM 523 C CA . PRO A 1 70 ? -1.929 9.872 6.738 1.00 91.31 70 PRO A CA 1
ATOM 524 C C . PRO A 1 70 ? -1.496 9.157 8.025 1.00 91.31 70 PRO A C 1
ATOM 526 O O . PRO A 1 70 ? -1.217 7.959 7.999 1.00 91.31 70 PRO A O 1
ATOM 529 N N . ALA A 1 71 ? -1.505 9.867 9.159 1.00 92.00 71 ALA A N 1
ATOM 530 C CA . ALA A 1 71 ? -1.183 9.298 10.466 1.00 92.00 71 ALA A CA 1
ATOM 531 C C . ALA A 1 71 ? -2.167 8.185 10.865 1.00 92.00 71 ALA A C 1
ATOM 533 O O . ALA A 1 71 ? -1.741 7.100 11.257 1.00 92.00 71 ALA A O 1
ATOM 534 N N . LEU A 1 72 ? -3.475 8.406 10.676 1.00 94.31 72 LEU A N 1
ATOM 535 C CA . LEU A 1 72 ? -4.484 7.380 10.939 1.00 94.31 72 LEU A CA 1
ATOM 536 C C . LEU A 1 72 ? -4.333 6.186 9.986 1.00 94.31 72 LEU A C 1
ATOM 538 O O . LEU A 1 72 ? -4.443 5.042 10.412 1.00 94.31 72 LEU A O 1
ATOM 542 N N . ALA A 1 73 ? -4.029 6.424 8.706 1.00 95.00 73 ALA A N 1
ATOM 543 C CA . ALA A 1 73 ? -3.778 5.340 7.755 1.00 95.00 73 ALA A CA 1
ATOM 544 C C . ALA A 1 73 ? -2.577 4.474 8.177 1.00 95.00 73 ALA A C 1
ATOM 546 O O . ALA A 1 73 ? -2.632 3.246 8.089 1.00 95.00 73 ALA A O 1
ATOM 547 N N . ARG A 1 74 ? -1.503 5.104 8.669 1.00 93.19 74 ARG A N 1
ATOM 548 C CA . ARG A 1 74 ? -0.330 4.414 9.218 1.00 93.19 74 ARG A CA 1
ATOM 549 C C . ARG A 1 74 ? -0.697 3.580 10.444 1.00 93.19 74 ARG A C 1
ATOM 551 O O . ARG A 1 74 ? -0.330 2.408 10.496 1.00 93.19 74 ARG A O 1
ATOM 558 N N . GLU A 1 75 ? -1.428 4.159 11.391 1.00 93.75 75 GLU A N 1
ATOM 559 C CA . GLU A 1 75 ? -1.900 3.463 12.590 1.00 93.75 75 GLU A CA 1
ATOM 560 C C . GLU A 1 75 ? -2.743 2.235 12.221 1.00 93.75 75 GLU A C 1
ATOM 562 O O . GLU A 1 75 ? -2.438 1.128 12.659 1.00 93.75 75 GLU A O 1
ATOM 567 N N . MET A 1 76 ? -3.723 2.397 11.326 1.00 95.12 76 MET A N 1
ATOM 568 C CA . MET A 1 76 ? -4.559 1.299 10.828 1.00 95.12 76 MET A CA 1
ATOM 569 C C . MET A 1 76 ? -3.744 0.158 10.211 1.00 95.12 76 MET A C 1
ATOM 571 O O . MET A 1 76 ? -4.124 -1.002 10.328 1.00 95.12 76 MET A O 1
ATOM 575 N N . LEU A 1 77 ? -2.631 0.458 9.537 1.00 93.94 77 LEU A N 1
ATOM 576 C CA . LEU A 1 77 ? -1.747 -0.581 9.010 1.00 93.94 77 LEU A CA 1
ATOM 577 C C . LEU A 1 77 ? -0.960 -1.277 10.127 1.00 93.94 77 LEU A C 1
ATOM 579 O O . LEU A 1 77 ? -0.812 -2.499 10.094 1.00 93.94 77 LEU A O 1
ATOM 583 N N . MET A 1 78 ? -0.486 -0.532 11.124 1.00 92.44 78 MET A N 1
ATOM 584 C CA . MET A 1 78 ? 0.270 -1.082 12.252 1.00 92.44 78 MET A CA 1
ATOM 585 C C . MET A 1 78 ? -0.581 -1.989 13.149 1.00 92.44 78 MET A C 1
ATOM 587 O O . MET A 1 78 ? -0.083 -3.018 13.606 1.00 92.44 78 MET A O 1
ATOM 591 N N . THR A 1 79 ? -1.870 -1.686 13.340 1.00 94.81 79 THR A N 1
ATOM 592 C CA . THR A 1 79 ? -2.778 -2.536 14.136 1.00 94.81 79 THR A CA 1
ATOM 593 C C . THR A 1 79 ? -3.016 -3.916 13.519 1.00 94.81 79 THR A C 1
ATOM 595 O O . THR A 1 79 ? -3.428 -4.836 14.220 1.00 94.81 79 THR A O 1
ATOM 598 N N . THR A 1 80 ? -2.682 -4.112 12.238 1.00 89.94 80 THR A N 1
ATOM 599 C CA . THR A 1 80 ? -2.704 -5.437 11.591 1.00 89.94 80 THR A CA 1
ATOM 600 C C . THR A 1 80 ? -1.499 -6.320 11.945 1.00 89.94 80 THR A C 1
ATOM 602 O O . THR A 1 80 ? -1.379 -7.426 11.421 1.00 89.94 80 THR A O 1
ATOM 605 N N . GLY A 1 81 ? -0.582 -5.842 12.796 1.00 88.31 81 GLY A N 1
ATOM 606 C CA . GLY A 1 81 ? 0.641 -6.557 13.179 1.00 88.31 81 GLY A CA 1
ATOM 607 C C . GLY A 1 81 ? 1.737 -6.534 12.109 1.00 88.31 81 GLY A C 1
ATOM 608 O O . GLY A 1 81 ? 2.723 -7.262 12.210 1.00 88.31 81 GLY A O 1
ATOM 609 N N . ARG A 1 82 ? 1.581 -5.713 11.063 1.00 81.81 82 ARG A N 1
ATOM 610 C CA . ARG A 1 82 ? 2.542 -5.599 9.960 1.00 81.81 82 ARG A CA 1
ATOM 611 C C . ARG A 1 82 ? 3.589 -4.518 10.255 1.00 81.81 82 ARG A C 1
ATOM 613 O O . ARG A 1 82 ? 3.206 -3.404 10.610 1.00 81.81 82 ARG A O 1
ATOM 620 N N . PRO A 1 83 ? 4.891 -4.777 10.035 1.00 85.25 83 PRO A N 1
ATOM 621 C CA . PRO A 1 83 ? 5.903 -3.726 10.079 1.00 85.25 83 PRO A CA 1
ATOM 622 C C . PRO A 1 83 ? 5.676 -2.710 8.951 1.00 85.25 83 PRO A C 1
ATOM 624 O O . PRO A 1 83 ? 5.506 -3.089 7.790 1.00 85.25 83 PRO A O 1
ATOM 627 N N . VAL A 1 84 ? 5.665 -1.419 9.293 1.00 87.81 84 VAL A N 1
ATOM 628 C CA . VAL A 1 84 ? 5.381 -0.311 8.367 1.00 87.81 84 VAL A CA 1
ATOM 629 C C . VAL A 1 84 ? 6.454 0.770 8.509 1.00 87.81 84 VAL A C 1
ATOM 631 O O . VAL A 1 84 ? 6.601 1.382 9.567 1.00 87.81 84 VAL A O 1
ATOM 634 N N . HIS A 1 85 ? 7.172 1.038 7.419 1.00 88.69 85 HIS A N 1
ATOM 635 C CA . HIS A 1 85 ? 8.215 2.061 7.32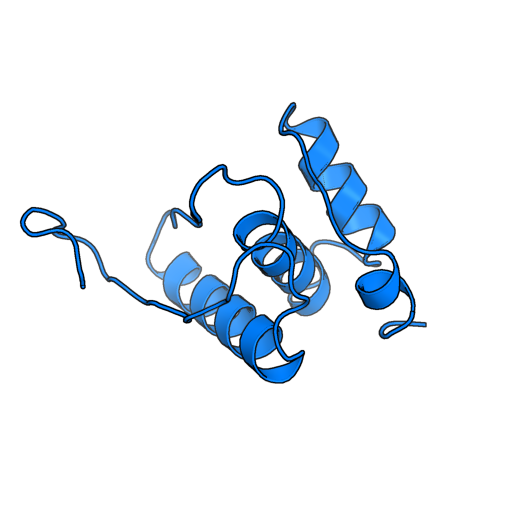6 1.00 88.69 85 HIS A CA 1
ATOM 636 C C . HIS A 1 85 ? 7.817 3.108 6.284 1.00 88.69 85 HIS A C 1
ATOM 638 O O . HIS A 1 85 ? 8.243 3.058 5.132 1.00 88.69 85 HIS A O 1
ATOM 644 N N . LEU A 1 86 ? 6.954 4.046 6.677 1.00 82.88 86 LEU A N 1
ATOM 645 C CA . LEU A 1 86 ? 6.600 5.195 5.840 1.00 82.88 86 LEU A CA 1
ATOM 646 C C . LEU A 1 86 ? 7.488 6.380 6.215 1.00 82.88 86 LEU A C 1
ATOM 648 O O . LEU A 1 86 ? 7.633 6.684 7.400 1.00 82.88 86 LEU A O 1
ATOM 652 N N . ALA A 1 87 ? 8.078 7.026 5.208 1.00 69.81 87 ALA A N 1
ATOM 653 C CA . ALA A 1 87 ? 8.831 8.260 5.392 1.00 69.81 87 ALA A CA 1
ATOM 654 C C . ALA A 1 87 ? 7.878 9.410 5.759 1.00 69.81 87 ALA A C 1
ATOM 656 O O . ALA A 1 87 ? 6.860 9.602 5.092 1.00 69.81 87 ALA A O 1
ATOM 657 N N . GLU A 1 88 ? 8.244 10.212 6.761 1.00 57.44 88 GLU A N 1
ATOM 658 C CA . GLU A 1 88 ? 7.467 11.361 7.269 1.00 57.44 88 GLU A CA 1
ATOM 659 C C . GLU A 1 88 ? 7.128 12.409 6.190 1.00 57.44 88 GLU A C 1
ATOM 661 O O . GLU A 1 88 ? 6.184 13.180 6.325 1.00 57.44 88 GLU A O 1
ATOM 666 N N . ALA A 1 89 ? 7.858 12.442 5.070 1.00 50.25 89 ALA A N 1
ATOM 667 C CA . ALA A 1 89 ? 7.545 13.325 3.942 1.00 50.25 89 ALA A CA 1
ATOM 668 C C . ALA A 1 89 ? 6.158 13.048 3.322 1.00 50.25 89 ALA A C 1
ATOM 670 O O . ALA A 1 89 ? 5.563 13.945 2.729 1.00 50.25 89 ALA A O 1
ATOM 671 N N . ALA A 1 90 ? 5.613 11.835 3.483 1.00 47.44 90 ALA A N 1
ATOM 672 C CA . ALA A 1 90 ? 4.245 11.519 3.075 1.00 47.44 90 ALA A CA 1
ATOM 673 C C . ALA A 1 90 ? 3.179 12.156 3.991 1.00 47.44 90 ALA A C 1
ATOM 675 O O . ALA A 1 90 ? 2.046 12.328 3.555 1.00 47.44 90 ALA A O 1
ATOM 676 N N . GLU A 1 91 ? 3.531 12.529 5.226 1.00 43.47 91 GLU A N 1
ATOM 677 C CA . GLU A 1 91 ? 2.606 13.117 6.206 1.00 43.47 91 GLU A CA 1
ATOM 678 C C . GLU A 1 91 ? 2.431 14.630 5.996 1.00 43.47 91 GLU A C 1
ATOM 680 O O . GLU A 1 91 ? 1.346 15.158 6.222 1.00 43.47 91 GLU A O 1
ATOM 685 N N . ARG A 1 92 ? 3.456 15.323 5.476 1.00 40.12 92 ARG A N 1
ATOM 686 C CA . ARG A 1 92 ? 3.436 16.787 5.269 1.00 40.12 92 ARG A CA 1
ATOM 687 C C . ARG A 1 92 ? 2.706 17.247 4.006 1.00 40.12 92 ARG A C 1
ATOM 689 O O . ARG A 1 92 ? 2.373 18.416 3.903 1.00 40.12 92 ARG A O 1
ATOM 696 N N . ALA A 1 93 ? 2.469 16.358 3.041 1.00 41.59 93 ALA A N 1
ATOM 697 C CA . ALA A 1 93 ? 1.808 16.707 1.777 1.00 41.59 93 ALA A CA 1
ATOM 698 C C . ALA A 1 93 ? 0.267 16.745 1.869 1.00 41.59 93 ALA A C 1
ATOM 700 O O . ALA A 1 93 ? -0.392 17.025 0.872 1.00 41.59 93 ALA A O 1
ATOM 701 N N . ALA A 1 94 ? -0.299 16.438 3.041 1.00 41.97 94 ALA A N 1
ATOM 702 C CA . ALA A 1 94 ? -1.741 16.393 3.291 1.00 41.97 94 ALA A CA 1
ATOM 703 C C . ALA A 1 94 ? -2.181 17.292 4.469 1.00 41.97 94 ALA A C 1
ATOM 705 O O . ALA A 1 94 ? -3.258 17.073 5.021 1.00 41.97 94 ALA A O 1
ATOM 706 N N . SER A 1 95 ? -1.337 18.249 4.882 1.00 37.59 95 SER A N 1
ATOM 707 C CA . SER A 1 95 ? -1.667 19.306 5.857 1.00 37.59 95 SER A CA 1
ATOM 708 C C . SER A 1 95 ? -1.803 20.652 5.165 1.00 37.59 95 SER A C 1
ATOM 710 O O . SER A 1 95 ? -0.974 20.916 4.266 1.00 37.59 95 SER A O 1
#

Secondary structure (DSSP, 8-state):
---TT--S--------TTSPPPHHHHHHHHHHHHHHHTSS------SSSSSHHHHHHHHHHHHTTSSSSHHHHHHHHHTTT------THHHHTT-

Foldseek 3Di:
DPPPPDPDDDDDQDDDPPDDDPPVSLLVLLVVVVVVVVVHDDDQDDDQCAEPSLSSQLSNCCVVVVAVASVRSQVVVVVVVDHHDYDCVSRVVND

pLDDT: mean 88.07, std 14.27, range [37.59, 98.06]

Nearest PDB structures (foldseek):
  2rf6-assembly1_A  TM=6.964E-01  e=3.975E-01  Orthopoxvirus vaccinia

Radius of gyration: 13.1 Å; Cα contacts (8 Å, |Δi|>4): 79; chains: 1; bounding box: 29×38×30 Å

Mean predicted aligned error: 5.19 Å

Sequence (95 aa):
EKPARADCRWISFPMIDLLPPPVAMRQQAASALESARRDGPVLVCCALGFQRSAGVVAEWLVATGRARTPALAREMLMTTGRPVHLAEAAERAAS